Protein AF-A0A352PSU3-F1 (afdb_monomer)

Radius of gyration: 13.79 Å; Cα contacts (8 Å, |Δi|>4): 95; chains: 1; bounding box: 36×22×27 Å

Structure (mmCIF, N/CA/C/O backbone):
data_AF-A0A352PSU3-F1
#
_entry.id   AF-A0A352PSU3-F1
#
loop_
_atom_site.group_PDB
_atom_site.id
_atom_site.type_symbol
_atom_site.label_atom_id
_atom_site.label_alt_id
_atom_site.label_comp_id
_atom_site.label_asym_id
_atom_site.label_entity_id
_atom_site.label_seq_id
_atom_site.pdbx_PDB_ins_code
_atom_site.Cartn_x
_atom_site.Cartn_y
_atom_site.Cartn_z
_atom_site.occupancy
_atom_site.B_iso_or_equiv
_atom_site.auth_seq_id
_atom_site.auth_comp_id
_atom_site.auth_asym_id
_atom_site.auth_atom_id
_atom_site.pdbx_PDB_model_num
ATOM 1 N N . LEU A 1 1 ? -11.158 -7.256 5.885 1.00 84.62 1 LEU A N 1
ATOM 2 C CA . LEU A 1 1 ? -9.770 -7.050 6.364 1.00 84.62 1 LEU A CA 1
ATOM 3 C C . LEU A 1 1 ? -9.786 -7.007 7.885 1.00 84.62 1 LEU A C 1
ATOM 5 O O . LEU A 1 1 ? -10.821 -6.638 8.432 1.00 84.62 1 LEU A O 1
ATOM 9 N N . PRO A 1 2 ? -8.715 -7.435 8.570 1.00 93.38 2 PRO A N 1
ATOM 10 C CA . PRO A 1 2 ? -8.642 -7.335 10.026 1.00 93.38 2 PRO A CA 1
ATOM 11 C C . PRO A 1 2 ? -8.650 -5.863 10.471 1.00 93.38 2 PRO A C 1
ATOM 13 O O . PRO A 1 2 ? -8.165 -5.001 9.740 1.00 93.38 2 PRO A O 1
ATOM 16 N N . SER A 1 3 ? -9.173 -5.571 11.666 1.00 92.56 3 SER A N 1
ATOM 17 C CA . SER A 1 3 ? -9.341 -4.192 12.163 1.00 92.56 3 SER A CA 1
ATOM 18 C C . SER A 1 3 ? -8.030 -3.401 12.210 1.00 92.56 3 SER A C 1
ATOM 20 O O . SER A 1 3 ? -7.990 -2.228 11.841 1.00 92.56 3 SER A O 1
ATOM 22 N N . TRP A 1 4 ? -6.922 -4.072 12.546 1.00 95.38 4 TRP A N 1
ATOM 23 C CA . TRP A 1 4 ? -5.599 -3.451 12.589 1.00 95.38 4 TRP A CA 1
ATOM 24 C C . TRP A 1 4 ? -5.177 -2.831 11.253 1.00 95.38 4 TRP A C 1
ATOM 26 O O . TRP A 1 4 ? -4.366 -1.912 11.256 1.00 95.38 4 TRP A O 1
ATOM 36 N N . PHE A 1 5 ? -5.716 -3.297 10.125 1.00 95.38 5 PHE A N 1
ATOM 37 C CA . PHE A 1 5 ? -5.325 -2.821 8.801 1.00 95.38 5 PHE A CA 1
ATOM 38 C C . PHE A 1 5 ? -5.687 -1.345 8.572 1.00 95.38 5 PHE A C 1
ATOM 40 O O . PHE A 1 5 ? -4.912 -0.602 7.974 1.00 95.38 5 PHE A O 1
ATOM 47 N N . ALA A 1 6 ? -6.837 -0.911 9.091 1.00 94.69 6 ALA A N 1
ATOM 48 C CA . ALA A 1 6 ? -7.266 0.485 9.030 1.00 94.69 6 ALA A CA 1
ATOM 49 C C . ALA A 1 6 ? -6.787 1.295 10.250 1.00 94.69 6 ALA A C 1
ATOM 51 O O . ALA A 1 6 ? -6.527 2.490 10.146 1.00 94.69 6 ALA A O 1
ATOM 52 N N . GLU A 1 7 ? -6.653 0.656 11.417 1.00 95.38 7 GLU A N 1
ATOM 53 C CA . GLU A 1 7 ? -6.336 1.344 12.676 1.00 95.38 7 GLU A CA 1
ATOM 54 C C . GLU A 1 7 ? -4.836 1.575 12.898 1.00 95.38 7 GLU A C 1
ATOM 56 O O . GLU A 1 7 ? -4.439 2.541 13.555 1.00 95.38 7 GLU A O 1
ATOM 61 N N . LYS A 1 8 ? -3.979 0.672 12.411 1.00 97.56 8 LYS A N 1
ATOM 62 C CA . LYS A 1 8 ? -2.534 0.721 12.661 1.00 97.56 8 LYS A CA 1
ATOM 63 C C . LYS A 1 8 ? -1.805 1.360 11.496 1.00 97.56 8 LYS A C 1
ATOM 65 O O . LYS A 1 8 ? -2.157 1.176 10.341 1.00 97.56 8 LYS A O 1
ATOM 70 N N . ARG A 1 9 ? -0.737 2.079 11.828 1.00 97.62 9 ARG A N 1
ATOM 71 C CA . ARG A 1 9 ? 0.174 2.670 10.850 1.00 97.62 9 ARG A CA 1
ATOM 72 C C . ARG A 1 9 ? 0.929 1.557 10.132 1.00 97.62 9 ARG A C 1
ATOM 74 O O . ARG A 1 9 ? 1.610 0.764 10.780 1.00 97.62 9 ARG A O 1
ATOM 81 N N . ILE A 1 10 ? 0.820 1.520 8.811 1.00 97.69 10 ILE A N 1
ATOM 82 C CA . ILE A 1 10 ? 1.488 0.543 7.954 1.00 97.69 10 ILE A CA 1
ATOM 83 C C . ILE A 1 10 ? 2.708 1.209 7.317 1.00 97.69 10 ILE A C 1
ATOM 85 O O . ILE A 1 10 ? 2.586 2.250 6.670 1.00 97.69 10 ILE A O 1
ATOM 89 N N . GLY A 1 11 ? 3.875 0.595 7.492 1.00 96.62 11 GLY A N 1
ATOM 90 C CA . GLY A 1 11 ? 5.065 0.867 6.692 1.00 96.62 11 GLY A CA 1
ATOM 91 C C . GLY A 1 11 ? 5.269 -0.263 5.689 1.00 96.62 11 GLY A C 1
ATOM 92 O O . GLY A 1 11 ? 5.225 -1.431 6.077 1.00 96.62 11 GLY A O 1
ATOM 93 N N . LEU A 1 12 ?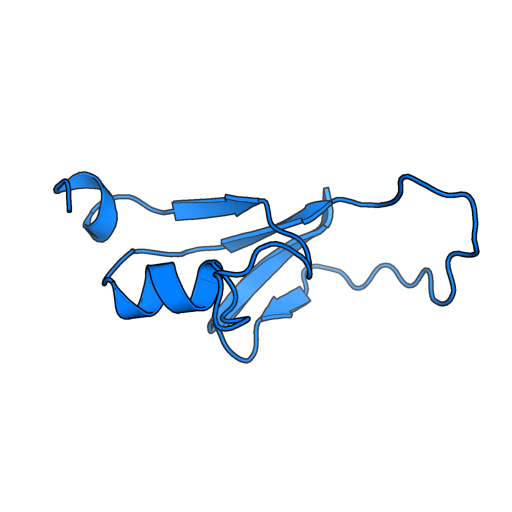 5.454 0.068 4.413 1.00 96.06 12 LEU A N 1
ATOM 94 C CA . LEU A 1 12 ? 5.584 -0.924 3.346 1.00 96.06 12 LEU A CA 1
ATOM 95 C C . LEU A 1 12 ? 7.021 -0.976 2.830 1.00 96.06 12 LEU A C 1
ATOM 97 O O . LEU A 1 12 ? 7.470 -0.037 2.182 1.00 96.06 12 LEU A O 1
ATOM 101 N N . LEU A 1 13 ? 7.711 -2.093 3.054 1.00 94.62 13 LEU A N 1
ATOM 102 C CA . LEU A 1 13 ? 8.944 -2.416 2.339 1.00 94.62 13 LEU A CA 1
ATOM 103 C C . LEU A 1 13 ? 8.589 -2.963 0.956 1.00 94.62 13 LEU A C 1
ATOM 105 O O . LEU A 1 13 ? 7.994 -4.035 0.853 1.00 94.62 13 LEU A O 1
ATOM 109 N N . ALA A 1 14 ? 8.922 -2.214 -0.090 1.00 91.88 14 ALA A N 1
ATOM 110 C CA . ALA A 1 14 ? 8.570 -2.554 -1.461 1.00 91.88 14 ALA A CA 1
ATOM 111 C C . ALA A 1 14 ? 9.602 -2.022 -2.459 1.00 91.88 14 ALA A C 1
ATOM 113 O O . ALA A 1 14 ? 10.338 -1.071 -2.203 1.00 91.88 14 ALA A O 1
ATOM 114 N N . ASN A 1 15 ? 9.629 -2.646 -3.629 1.00 88.81 15 ASN A N 1
ATOM 115 C CA . ASN A 1 15 ? 10.362 -2.180 -4.800 1.00 88.81 15 ASN A CA 1
ATOM 116 C C . ASN A 1 15 ? 9.415 -2.120 -6.010 1.00 88.81 15 ASN A C 1
ATOM 118 O O . ASN A 1 15 ? 8.246 -2.487 -5.917 1.00 88.81 15 ASN A O 1
ATOM 122 N N . GLN A 1 16 ? 9.932 -1.721 -7.171 1.00 87.44 16 GLN A N 1
ATOM 123 C CA . GLN A 1 16 ? 9.154 -1.636 -8.415 1.00 87.44 16 GLN A CA 1
ATOM 124 C C . GLN A 1 16 ? 8.443 -2.940 -8.829 1.00 87.44 16 GLN A C 1
ATOM 126 O O . GLN A 1 16 ? 7.440 -2.887 -9.530 1.00 87.44 16 GLN A O 1
ATOM 131 N N . ALA A 1 17 ? 8.936 -4.106 -8.397 1.00 90.44 17 ALA A N 1
ATOM 132 C CA . ALA A 1 17 ? 8.341 -5.405 -8.711 1.00 90.44 17 ALA A CA 1
ATOM 133 C C . ALA A 1 17 ? 7.239 -5.819 -7.717 1.00 90.44 17 ALA A C 1
ATOM 135 O O . ALA A 1 17 ? 6.622 -6.869 -7.880 1.00 90.44 17 ALA A O 1
ATOM 136 N N . SER A 1 18 ? 6.985 -5.016 -6.682 1.00 94.12 18 SER A N 1
ATOM 137 C CA . SER A 1 18 ? 5.927 -5.250 -5.697 1.00 94.12 18 SER A CA 1
ATOM 138 C C . SER A 1 18 ? 4.571 -4.834 -6.275 1.00 94.12 18 SER A C 1
ATOM 140 O O . SER A 1 18 ? 4.029 -3.780 -5.936 1.00 94.12 18 SER A O 1
ATOM 142 N N . VAL A 1 19 ? 4.055 -5.650 -7.191 1.00 96.38 19 VAL A N 1
ATOM 143 C CA . VAL A 1 19 ? 2.810 -5.426 -7.935 1.00 96.38 19 VAL A CA 1
ATOM 144 C C . VAL A 1 19 ? 1.923 -6.674 -7.919 1.00 96.38 19 VAL A C 1
ATOM 146 O O . VAL A 1 19 ? 2.410 -7.782 -7.687 1.00 96.38 19 VAL A O 1
ATOM 149 N N . ASP A 1 20 ? 0.625 -6.509 -8.172 1.00 96.94 20 ASP A N 1
ATOM 150 C CA . ASP A 1 20 ? -0.284 -7.631 -8.439 1.00 96.94 20 ASP A CA 1
ATOM 151 C C . ASP A 1 20 ? -0.211 -8.119 -9.903 1.00 96.94 20 ASP A C 1
ATOM 153 O O . ASP A 1 20 ? 0.584 -7.639 -10.714 1.00 96.94 20 ASP A O 1
ATOM 157 N N . SER A 1 21 ? -1.068 -9.077 -10.270 1.00 97.38 21 SER A N 1
ATOM 158 C CA . SER A 1 21 ? -1.165 -9.610 -11.639 1.00 97.38 21 SER A CA 1
ATOM 159 C C . SER A 1 21 ? -1.601 -8.582 -12.687 1.00 97.38 21 SER A C 1
ATOM 161 O O . SER A 1 21 ? -1.462 -8.831 -13.883 1.00 97.38 21 SER A O 1
ATOM 163 N N . SER A 1 22 ? -2.156 -7.453 -12.253 1.00 97.06 22 SER A N 1
ATOM 164 C CA . SER A 1 22 ? -2.561 -6.330 -13.096 1.00 97.06 22 SER A CA 1
ATOM 165 C C . SER A 1 22 ? -1.503 -5.223 -13.118 1.00 97.06 22 SER A C 1
ATOM 167 O O . SER A 1 22 ? -1.773 -4.138 -13.630 1.00 97.06 22 SER A O 1
ATOM 169 N N . PHE A 1 23 ? -0.305 -5.492 -12.588 1.00 94.81 23 PHE A N 1
ATOM 170 C CA . PHE A 1 23 ? 0.799 -4.542 -12.462 1.00 94.81 23 PHE A CA 1
ATOM 171 C C . PHE A 1 23 ? 0.459 -3.307 -11.609 1.00 94.81 23 PHE A C 1
ATOM 173 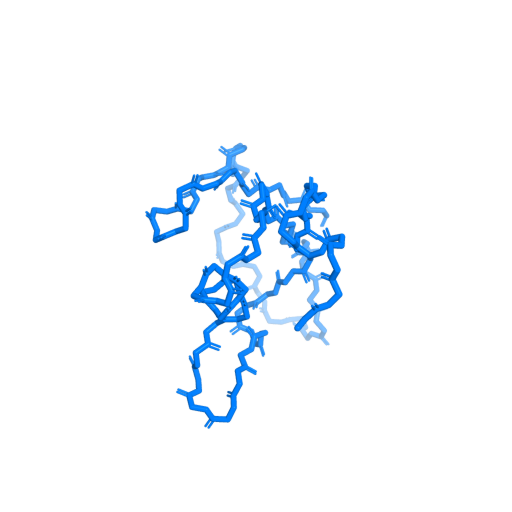O O . PHE A 1 23 ? 1.100 -2.262 -11.730 1.00 94.81 23 PHE A O 1
ATOM 180 N N . CYS A 1 24 ? -0.523 -3.417 -10.709 1.00 95.50 24 CYS A N 1
ATOM 181 C CA . CYS A 1 24 ? -0.829 -2.375 -9.738 1.00 95.50 24 CYS A CA 1
ATOM 182 C C . CYS A 1 24 ? 0.107 -2.497 -8.535 1.00 95.50 24 CYS A C 1
ATOM 184 O O . CYS A 1 24 ? 0.181 -3.545 -7.894 1.00 95.50 24 CYS A O 1
ATOM 186 N N . HIS A 1 25 ? 0.813 -1.414 -8.207 1.00 94.81 25 HIS A N 1
ATOM 187 C CA . HIS A 1 25 ? 1.742 -1.395 -7.080 1.00 94.81 25 HIS A CA 1
ATOM 188 C C . HIS A 1 25 ? 1.031 -1.670 -5.749 1.00 94.81 25 HIS A C 1
ATOM 190 O O . HIS A 1 25 ? -0.017 -1.088 -5.449 1.00 94.81 25 HIS A O 1
ATOM 196 N N . THR A 1 26 ? 1.643 -2.507 -4.909 1.00 96.25 26 THR A N 1
ATOM 197 C CA . THR A 1 26 ? 1.091 -2.944 -3.619 1.00 96.25 26 THR A CA 1
ATOM 198 C C . THR A 1 26 ? 0.697 -1.774 -2.715 1.00 96.25 26 THR A C 1
ATOM 200 O O . THR A 1 26 ? -0.329 -1.837 -2.040 1.00 96.25 26 THR A O 1
ATOM 203 N N . GLY A 1 27 ? 1.451 -0.670 -2.727 1.00 96.06 27 GLY A N 1
ATOM 204 C CA . GLY A 1 27 ? 1.103 0.527 -1.950 1.00 96.06 27 GLY A CA 1
ATOM 205 C C . GLY A 1 27 ? -0.248 1.138 -2.350 1.00 96.06 27 GLY A C 1
ATOM 206 O O . GLY A 1 27 ? -1.036 1.518 -1.482 1.00 96.06 27 GLY A O 1
ATOM 207 N N . SER A 1 28 ? -0.556 1.156 -3.649 1.00 95.75 28 SER A N 1
ATOM 208 C CA . SER A 1 28 ? -1.833 1.653 -4.174 1.00 95.75 28 SER A CA 1
ATOM 209 C C . SER A 1 28 ? -2.984 0.727 -3.796 1.00 95.75 28 SER A C 1
ATOM 211 O O . SER A 1 28 ? -4.047 1.200 -3.395 1.00 95.75 28 SER A O 1
ATOM 213 N N . LEU A 1 29 ? -2.752 -0.587 -3.834 1.00 96.88 29 LEU A N 1
ATOM 214 C CA . LEU A 1 29 ? -3.733 -1.589 -3.411 1.00 96.88 29 LEU A CA 1
ATOM 215 C C . LEU A 1 29 ? -4.054 -1.473 -1.916 1.00 96.88 29 LEU A C 1
ATOM 217 O O . LEU A 1 29 ? -5.225 -1.489 -1.539 1.00 96.88 29 LEU A O 1
ATOM 221 N N . ILE A 1 30 ? -3.041 -1.282 -1.062 1.00 96.62 30 ILE A N 1
ATOM 222 C CA . ILE A 1 30 ? -3.236 -1.071 0.383 1.00 96.62 30 ILE A CA 1
ATOM 223 C C . ILE A 1 30 ? -4.083 0.179 0.634 1.00 96.62 30 ILE A C 1
ATOM 225 O O . ILE A 1 30 ? -5.025 0.129 1.427 1.00 96.62 30 ILE A O 1
ATOM 229 N N . ARG A 1 31 ? -3.782 1.287 -0.054 1.00 94.75 31 ARG A N 1
ATOM 230 C CA . ARG A 1 31 ? -4.547 2.536 0.066 1.00 94.75 31 ARG A CA 1
ATOM 231 C C . ARG A 1 31 ? -5.996 2.356 -0.388 1.00 94.75 31 ARG A C 1
ATOM 233 O O . ARG A 1 31 ? -6.904 2.747 0.340 1.00 94.75 31 ARG A O 1
ATOM 240 N N . ALA A 1 32 ? -6.213 1.742 -1.551 1.00 95.44 32 ALA A N 1
ATOM 241 C CA . ALA A 1 32 ? -7.548 1.477 -2.091 1.00 95.44 32 ALA A CA 1
ATOM 242 C C . ALA A 1 32 ? -8.376 0.557 -1.177 1.00 95.44 32 ALA A C 1
ATOM 244 O O . ALA A 1 32 ? -9.589 0.712 -1.068 1.00 95.44 32 ALA A O 1
ATOM 245 N N . ALA A 1 33 ? -7.712 -0.357 -0.467 1.00 95.94 33 ALA A N 1
ATOM 246 C CA . ALA A 1 33 ? -8.325 -1.251 0.507 1.00 95.94 33 ALA A CA 1
ATOM 247 C C . ALA A 1 33 ? -8.590 -0.603 1.887 1.00 95.94 33 ALA A C 1
ATOM 249 O O . ALA A 1 33 ? -9.037 -1.293 2.805 1.00 95.94 33 ALA A O 1
ATOM 250 N N . GLY A 1 34 ? -8.312 0.697 2.058 1.00 95.69 34 GLY A N 1
ATOM 251 C CA . GLY A 1 34 ? -8.532 1.433 3.309 1.00 95.69 34 GLY A CA 1
ATOM 252 C C . GLY A 1 34 ? -7.426 1.261 4.354 1.00 95.69 34 GLY A C 1
ATOM 253 O O . GLY A 1 34 ? -7.644 1.541 5.532 1.00 95.69 34 GLY A O 1
ATOM 254 N N . GLY A 1 35 ? -6.249 0.782 3.948 1.00 97.19 35 GLY A N 1
ATOM 255 C CA . GLY A 1 35 ? -5.102 0.626 4.834 1.00 97.19 35 GLY A CA 1
ATOM 256 C C . GLY A 1 35 ? -4.460 1.966 5.188 1.00 97.19 35 GLY A C 1
ATOM 257 O O . GLY A 1 35 ? -4.258 2.821 4.319 1.00 97.19 35 GLY A O 1
ATOM 258 N N . ASN A 1 36 ? -4.076 2.135 6.454 1.00 95.88 36 ASN A N 1
ATOM 259 C CA . ASN A 1 36 ? -3.399 3.340 6.942 1.00 95.88 36 ASN A CA 1
ATOM 260 C C . ASN A 1 36 ? -1.893 3.321 6.597 1.00 95.88 36 ASN A C 1
ATOM 262 O O . ASN A 1 36 ? -1.018 3.222 7.463 1.00 95.88 36 ASN A O 1
ATOM 266 N N . LEU A 1 37 ? -1.593 3.372 5.294 1.00 96.81 37 LEU A N 1
ATOM 267 C CA . LEU A 1 37 ? -0.235 3.420 4.752 1.00 96.81 37 LEU A CA 1
ATOM 268 C C . LEU A 1 37 ? 0.419 4.770 5.065 1.00 96.81 37 LEU A C 1
ATOM 270 O O . LEU A 1 37 ? -0.034 5.800 4.567 1.00 96.81 37 LEU A O 1
ATOM 274 N N . CYS A 1 38 ? 1.488 4.734 5.861 1.00 96.81 38 CYS A N 1
ATOM 275 C CA . CYS A 1 38 ? 2.165 5.907 6.414 1.00 96.81 38 CYS A CA 1
ATOM 276 C C . CYS A 1 38 ? 3.563 6.155 5.839 1.00 96.81 38 CYS A C 1
ATOM 278 O O . CYS A 1 38 ? 4.048 7.276 5.938 1.00 96.81 38 CYS A O 1
ATOM 280 N N . CYS A 1 39 ? 4.236 5.132 5.311 1.00 95.31 39 CYS A N 1
ATOM 281 C CA . CYS A 1 39 ? 5.554 5.269 4.694 1.00 95.31 39 CYS A CA 1
ATOM 282 C C . CYS A 1 39 ? 5.877 4.089 3.777 1.00 95.31 39 CYS A C 1
ATOM 284 O O . CYS A 1 39 ? 5.306 2.999 3.909 1.00 95.31 39 CYS A O 1
ATOM 286 N N . LEU A 1 40 ? 6.823 4.318 2.872 1.00 94.00 40 LEU A N 1
ATOM 287 C CA . LEU A 1 40 ? 7.462 3.296 2.059 1.00 94.00 40 LEU A CA 1
ATOM 288 C C . LEU A 1 40 ? 8.916 3.136 2.493 1.00 94.00 40 LEU A C 1
ATOM 290 O O . LEU A 1 40 ? 9.570 4.106 2.867 1.00 94.00 40 LEU A O 1
ATOM 294 N N . PHE A 1 41 ? 9.418 1.916 2.398 1.00 92.44 41 PHE A N 1
ATOM 29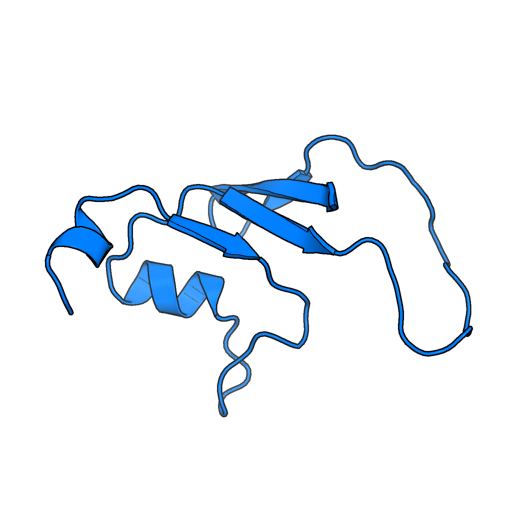5 C CA . PHE A 1 41 ? 10.829 1.601 2.506 1.00 92.44 41 PHE A CA 1
ATOM 296 C C . PHE A 1 41 ? 11.283 1.016 1.173 1.00 92.44 41 PHE A C 1
ATOM 298 O O . PHE A 1 41 ? 10.688 0.042 0.705 1.00 92.44 41 PHE A O 1
ATOM 305 N N . SER A 1 42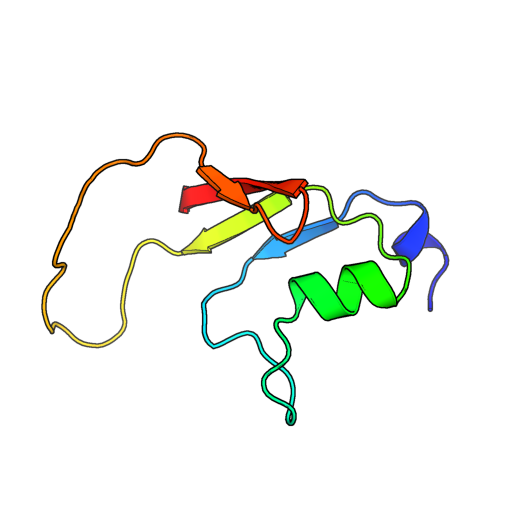 ? 12.306 1.604 0.558 1.00 83.44 42 SER A N 1
ATOM 306 C CA . SER A 1 42 ? 12.904 1.096 -0.676 1.00 83.44 42 SER A CA 1
ATOM 307 C C . SER A 1 42 ? 14.269 0.471 -0.379 1.00 83.44 42 SER A C 1
ATOM 309 O O . SER A 1 42 ? 15.122 1.160 0.180 1.00 83.44 42 SER A O 1
ATOM 311 N N . PRO A 1 43 ? 14.515 -0.793 -0.755 1.00 77.75 43 PRO A N 1
ATOM 312 C CA . PRO A 1 43 ? 15.820 -1.421 -0.557 1.00 77.75 43 PRO A CA 1
ATOM 313 C C . PRO A 1 43 ? 16.911 -0.774 -1.434 1.00 77.75 43 PRO A C 1
ATOM 315 O O . PRO A 1 43 ? 16.701 -0.566 -2.634 1.00 77.75 43 PRO A O 1
ATOM 318 N N . GLN A 1 44 ? 18.087 -0.505 -0.865 1.00 66.94 44 GLN A N 1
ATOM 319 C CA . GLN A 1 44 ? 19.293 -0.034 -1.552 1.00 66.94 44 GLN A CA 1
ATOM 320 C C . GLN A 1 44 ? 20.032 -1.212 -2.229 1.00 66.94 44 GLN A C 1
ATOM 322 O O . GLN A 1 44 ? 20.946 -1.784 -1.651 1.00 66.94 44 GLN A O 1
ATOM 327 N N . HIS A 1 45 ? 19.665 -1.529 -3.489 1.00 58.72 45 HIS A N 1
ATOM 328 C CA . HIS A 1 45 ? 20.328 -2.479 -4.433 1.00 58.72 45 HIS A CA 1
ATOM 329 C C . HIS A 1 45 ? 20.484 -3.958 -3.962 1.00 58.72 45 HIS A C 1
ATOM 331 O O . HIS A 1 45 ? 20.519 -4.250 -2.781 1.00 58.72 45 HIS A O 1
ATOM 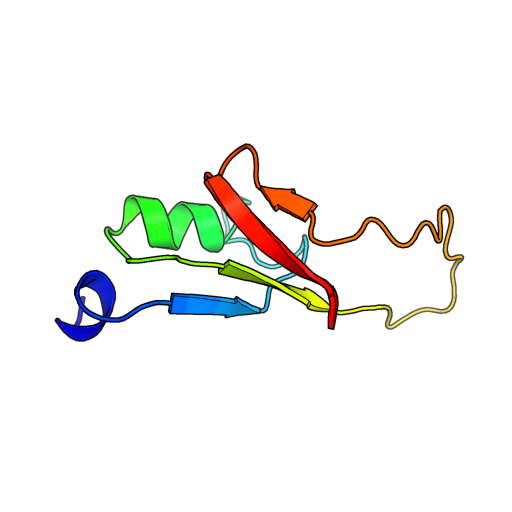337 N N . GLY A 1 46 ? 20.606 -5.025 -4.771 1.00 46.16 46 GLY A N 1
ATOM 338 C CA . GLY A 1 46 ? 20.569 -5.321 -6.213 1.00 46.16 46 GLY A CA 1
ATOM 339 C C . GLY A 1 46 ? 21.067 -6.779 -6.415 1.00 46.16 46 GLY A C 1
ATOM 340 O O . GLY A 1 46 ? 22.057 -7.151 -5.797 1.00 46.16 46 GLY A O 1
ATOM 341 N N . PHE A 1 47 ? 20.415 -7.628 -7.231 1.00 37.81 47 PHE A N 1
ATOM 342 C CA . PHE A 1 47 ? 20.812 -9.055 -7.389 1.00 37.81 47 PHE A CA 1
ATOM 343 C C . PHE A 1 47 ? 21.696 -9.355 -8.621 1.00 37.81 47 PHE A C 1
ATOM 345 O O . PHE A 1 47 ? 22.119 -10.490 -8.815 1.00 37.81 47 PHE A O 1
ATOM 352 N N . GLY A 1 48 ? 22.008 -8.355 -9.450 1.00 45.00 48 GLY A N 1
ATOM 353 C CA . GLY A 1 48 ? 22.865 -8.506 -10.629 1.00 45.00 48 GLY A CA 1
ATOM 354 C C . GLY A 1 48 ? 23.670 -7.235 -10.862 1.00 45.00 48 GLY A C 1
ATOM 355 O O . GLY A 1 48 ? 23.100 -6.151 -10.908 1.00 45.00 48 GLY A O 1
ATOM 356 N N . ALA A 1 49 ? 24.991 -7.365 -10.958 1.00 42.66 49 ALA A N 1
ATOM 357 C CA . ALA A 1 49 ? 25.976 -6.286 -11.034 1.00 42.66 49 ALA A CA 1
ATOM 358 C C . ALA A 1 49 ? 25.943 -5.464 -12.346 1.00 42.66 49 ALA A C 1
ATOM 360 O O . ALA A 1 49 ? 26.989 -5.160 -12.916 1.00 42.66 49 ALA A O 1
ATOM 361 N N . GLU A 1 50 ? 24.768 -5.062 -12.830 1.00 41.88 50 GLU A N 1
ATOM 362 C CA . GLU A 1 50 ? 24.640 -4.075 -13.901 1.00 41.88 50 GLU A CA 1
ATOM 363 C C . GLU A 1 50 ? 24.258 -2.720 -13.312 1.00 41.88 50 GLU A C 1
ATOM 365 O O 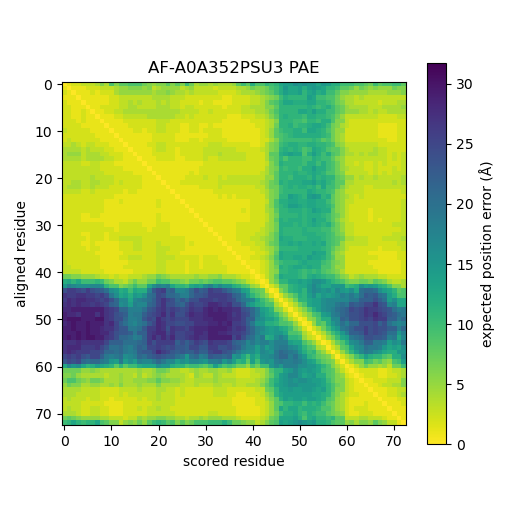. GLU A 1 50 ? 23.098 -2.410 -13.072 1.00 41.88 50 GLU A O 1
ATOM 370 N N . LYS A 1 51 ? 25.307 -1.934 -13.060 1.00 43.88 51 LYS A N 1
ATOM 371 C CA . LYS A 1 51 ? 25.322 -0.469 -13.000 1.00 43.88 51 LYS A CA 1
ATOM 372 C C . LYS A 1 51 ? 24.182 0.198 -12.226 1.00 43.88 51 LYS A C 1
ATOM 374 O O . LYS A 1 51 ? 23.110 0.495 -12.744 1.00 43.88 51 LYS A O 1
ATOM 379 N N . GLN A 1 52 ? 24.552 0.658 -11.034 1.00 54.88 52 GLN A N 1
ATOM 380 C CA . GLN A 1 52 ? 24.042 1.925 -10.530 1.00 54.88 52 GLN A CA 1
ATOM 381 C C . GLN A 1 52 ? 24.285 3.014 -11.587 1.00 54.88 52 GLN A C 1
ATOM 383 O O . GLN A 1 52 ? 25.427 3.385 -11.860 1.00 54.88 52 GLN A O 1
ATOM 388 N N . ALA A 1 53 ? 23.218 3.515 -12.194 1.00 46.62 53 ALA A N 1
ATOM 389 C CA . ALA A 1 53 ? 23.225 4.801 -12.869 1.00 46.62 53 ALA A CA 1
ATOM 390 C C . ALA A 1 53 ? 22.318 5.716 -12.043 1.00 46.62 53 ALA A C 1
ATOM 392 O O . ALA A 1 53 ? 21.123 5.467 -11.939 1.00 46.62 53 ALA A O 1
ATOM 393 N N . ASN A 1 54 ? 22.924 6.743 -11.447 1.00 47.31 54 ASN A N 1
ATOM 394 C CA . ASN A 1 54 ? 22.337 7.744 -10.547 1.00 47.31 54 ASN A CA 1
ATOM 395 C C . ASN A 1 54 ? 22.214 7.326 -9.078 1.00 47.31 54 ASN A C 1
ATOM 397 O O . ASN A 1 54 ? 21.157 7.385 -8.460 1.00 47.31 54 ASN A O 1
ATOM 401 N N . MET A 1 55 ? 23.377 7.027 -8.498 1.00 52.25 55 MET A N 1
ATOM 402 C CA . MET A 1 55 ? 23.657 7.348 -7.101 1.00 52.25 55 MET A CA 1
ATOM 403 C C . MET A 1 55 ? 23.525 8.869 -6.907 1.00 52.25 55 MET A C 1
ATOM 405 O O . MET A 1 55 ? 24.463 9.632 -7.128 1.00 52.25 55 MET A O 1
ATOM 409 N N . HIS A 1 56 ? 22.328 9.307 -6.543 1.00 40.09 56 HIS A N 1
ATOM 410 C CA . HIS A 1 56 ? 22.114 10.533 -5.790 1.00 40.09 56 HIS A CA 1
ATOM 411 C C . HIS A 1 56 ? 21.391 10.091 -4.526 1.00 40.09 56 HIS A C 1
ATOM 413 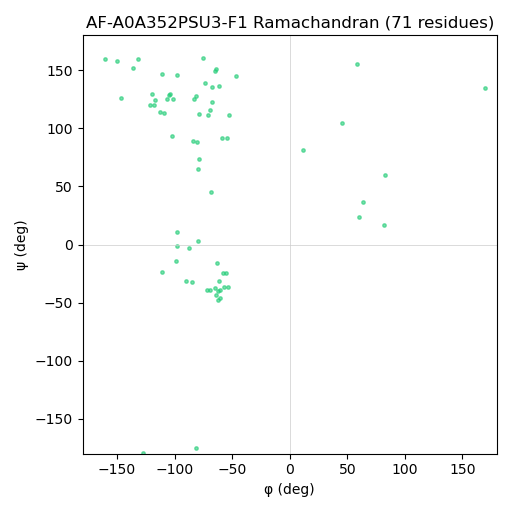O O . HIS A 1 56 ? 20.310 9.507 -4.628 1.00 40.09 56 HIS A O 1
ATOM 419 N N . GLU A 1 57 ? 21.982 10.340 -3.355 1.00 43.75 57 GLU A N 1
ATOM 420 C CA . GLU A 1 57 ? 21.237 10.366 -2.097 1.00 43.75 57 GLU A CA 1
ATOM 421 C C . GLU A 1 57 ? 20.094 11.365 -2.276 1.00 43.75 57 GLU A C 1
ATOM 423 O O . GLU A 1 57 ? 20.243 12.573 -2.104 1.00 43.75 57 GLU A O 1
ATOM 428 N N . SER A 1 58 ? 18.946 10.870 -2.715 1.00 43.94 58 SER A N 1
ATOM 429 C CA . SER A 1 58 ? 17.724 11.647 -2.709 1.00 43.94 58 SER A CA 1
ATOM 430 C C . SER A 1 58 ? 17.193 11.469 -1.299 1.00 43.94 58 SER A C 1
ATOM 432 O O . SER A 1 58 ? 16.525 10.475 -1.018 1.00 43.94 58 SER A O 1
ATOM 434 N N . GLY A 1 59 ? 17.628 12.354 -0.394 1.00 51.03 59 GLY A N 1
ATOM 435 C CA . GLY A 1 59 ? 17.156 12.388 0.989 1.00 51.03 59 GLY A CA 1
ATOM 436 C C . GLY 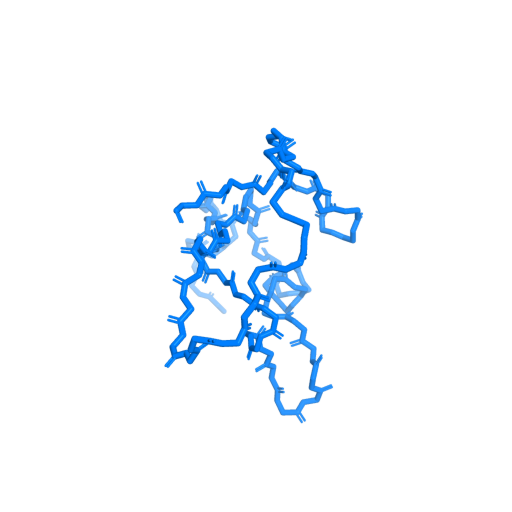A 1 59 ? 15.635 12.291 1.036 1.00 51.03 59 GLY A C 1
ATOM 437 O O . GLY A 1 59 ? 14.990 12.770 0.108 1.00 51.03 59 GLY A O 1
ATOM 438 N N . ASP A 1 60 ? 15.109 11.618 2.063 1.00 57.34 60 ASP A N 1
ATOM 439 C CA . ASP A 1 60 ? 13.683 11.414 2.359 1.00 57.34 60 ASP A CA 1
ATOM 440 C C . ASP A 1 60 ? 12.745 11.813 1.206 1.00 57.34 60 ASP A C 1
ATOM 442 O O . ASP A 1 60 ? 12.212 12.923 1.146 1.00 57.34 60 ASP A O 1
ATOM 446 N N . SER A 1 61 ? 12.603 10.914 0.229 1.00 71.00 61 SER A N 1
ATOM 447 C CA . SER A 1 61 ? 11.779 11.171 -0.951 1.00 71.00 61 SER A CA 1
ATOM 448 C C . SER A 1 61 ? 10.295 11.053 -0.591 1.00 71.00 61 SER A C 1
ATOM 450 O O . SER A 1 61 ? 9.928 10.446 0.412 1.00 71.00 61 SER A O 1
ATOM 452 N N . TRP A 1 62 ? 9.406 11.629 -1.395 1.00 83.31 62 TRP A N 1
ATOM 453 C CA . TRP A 1 62 ? 7.963 11.570 -1.163 1.00 83.31 62 TRP A CA 1
ATOM 454 C C . TRP A 1 62 ? 7.281 10.888 -2.341 1.00 83.31 62 TRP A C 1
ATOM 456 O O . TRP A 1 62 ? 7.487 11.267 -3.494 1.00 83.31 62 TRP A O 1
ATOM 466 N N . SER A 1 63 ? 6.438 9.893 -2.069 1.00 84.88 63 SER A N 1
ATOM 467 C CA . SER A 1 63 ? 5.608 9.297 -3.114 1.00 84.88 63 SER A CA 1
ATOM 468 C C . SER A 1 63 ? 4.533 10.305 -3.509 1.00 84.88 63 SER A C 1
ATOM 470 O O . SER A 1 63 ? 3.647 10.591 -2.708 1.00 84.88 63 SER A O 1
ATOM 472 N N . ALA A 1 64 ? 4.595 10.848 -4.727 1.00 83.38 64 ALA A N 1
ATOM 473 C CA . ALA A 1 64 ? 3.563 11.755 -5.233 1.00 83.38 64 ALA A CA 1
ATOM 474 C C . ALA A 1 64 ? 2.193 11.058 -5.322 1.00 83.38 64 ALA A C 1
ATOM 476 O O . ALA A 1 64 ? 1.184 11.633 -4.922 1.00 83.38 64 ALA A O 1
ATOM 477 N N . ASP A 1 65 ? 2.180 9.795 -5.758 1.00 84.00 65 ASP A N 1
ATOM 478 C CA . ASP A 1 65 ? 0.952 9.014 -5.937 1.00 84.00 65 ASP A CA 1
ATOM 479 C C . ASP A 1 65 ? 0.313 8.609 -4.604 1.00 84.00 65 ASP A C 1
ATOM 481 O O . ASP A 1 65 ? -0.909 8.612 -4.455 1.00 84.00 65 ASP A O 1
ATOM 485 N N . LEU A 1 66 ? 1.136 8.248 -3.614 1.00 88.62 66 LEU A N 1
ATOM 486 C CA . LEU A 1 66 ? 0.651 7.756 -2.325 1.00 88.62 66 LEU A CA 1
ATOM 487 C C . LEU A 1 66 ? 0.649 8.838 -1.245 1.00 88.62 66 LEU A C 1
ATOM 489 O O . LEU A 1 66 ? -0.001 8.661 -0.219 1.00 88.62 66 LEU A O 1
ATOM 493 N N . GLY A 1 67 ? 1.309 9.971 -1.445 1.00 91.12 67 GLY A N 1
ATOM 494 C CA . GLY A 1 67 ? 1.347 11.055 -0.471 1.00 91.12 67 GLY A CA 1
ATOM 495 C C . GLY A 1 67 ? 2.023 10.659 0.847 1.00 91.12 67 GLY A C 1
ATOM 496 O O . GLY A 1 67 ? 1.536 11.042 1.907 1.00 91.12 67 GLY A O 1
ATOM 497 N N . VAL A 1 68 ? 3.075 9.835 0.800 1.00 93.69 68 VAL A N 1
ATOM 498 C CA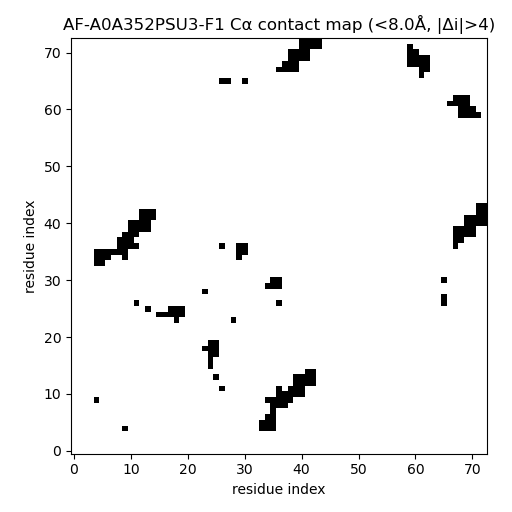 . VAL A 1 68 ? 3.788 9.325 1.987 1.00 93.69 68 VAL A CA 1
ATOM 499 C C . VAL A 1 68 ? 5.305 9.394 1.799 1.00 93.69 68 VAL A C 1
ATOM 501 O O . VAL A 1 68 ? 5.770 9.286 0.660 1.00 93.69 68 VAL A O 1
ATOM 504 N N . PRO A 1 69 ? 6.086 9.522 2.888 1.00 94.06 69 PRO A N 1
ATOM 505 C CA . PRO A 1 69 ? 7.541 9.492 2.818 1.00 94.06 69 PRO A CA 1
ATOM 506 C C . PRO A 1 69 ? 8.065 8.124 2.367 1.00 94.06 69 PRO A C 1
ATOM 508 O O . PRO A 1 69 ? 7.472 7.080 2.660 1.00 94.06 69 PRO A O 1
ATOM 511 N N . ILE A 1 70 ? 9.202 8.155 1.682 1.00 89.75 70 ILE A N 1
ATOM 512 C CA . ILE A 1 70 ? 9.976 7.016 1.202 1.00 89.75 70 ILE A CA 1
ATOM 513 C C . ILE A 1 70 ? 11.338 7.065 1.887 1.00 89.75 70 ILE A C 1
ATOM 515 O O . ILE A 1 70 ? 12.094 8.021 1.721 1.00 89.75 70 ILE A O 1
ATOM 519 N N . PHE A 1 71 ? 11.649 6.011 2.629 1.00 88.75 71 PHE A N 1
ATOM 520 C CA . PHE A 1 71 ? 12.929 5.826 3.294 1.00 88.75 71 PHE A CA 1
ATOM 521 C C . PHE A 1 71 ? 13.758 4.791 2.536 1.00 88.75 71 PHE A C 1
ATOM 523 O O . PHE A 1 71 ? 13.290 3.684 2.266 1.00 88.75 71 PHE A O 1
ATOM 530 N N . SER A 1 72 ? 14.999 5.129 2.212 1.00 81.00 72 SER A N 1
ATOM 531 C CA . SER A 1 72 ? 15.946 4.176 1.630 1.00 81.00 72 SER A CA 1
ATOM 532 C C . SER A 1 72 ? 16.566 3.319 2.734 1.00 81.00 72 SER A C 1
ATOM 534 O O . SER A 1 72 ? 17.085 3.872 3.702 1.00 81.00 72 SER A O 1
ATOM 536 N N . LEU A 1 73 ? 16.525 1.991 2.587 1.00 76.75 73 LEU A N 1
ATOM 537 C CA . LEU A 1 73 ? 17.143 1.022 3.506 1.00 76.75 73 LEU A CA 1
ATOM 538 C C . LEU A 1 73 ? 18.397 0.401 2.916 1.00 76.75 73 LEU A C 1
ATOM 540 O O . LEU A 1 73 ? 18.282 -0.093 1.778 1.00 76.75 73 LEU A O 1
#

Foldseek 3Di:
DDPCQQVPEDEEEDDCPCADPVSHHPLVVSVVVNGNHAEYEYEDDDDDPDDDDDPDCPDFDADPVNRHTYHYD

pLDDT: mean 81.93, std 19.61, range [37.81, 97.69]

Sequence (73 aa):
LPSWFAEKRIGLLANQASVDSSFCHTGSLIRAAGGNLCCLFSPQHGFGAEKQANMHESGDSWSADLGVPIFSL

Solvent-accessible surface area (backbone atoms only — not comparable to full-atom values): 4643 Å² total; per-residue (Å²): 132,66,70,60,47,52,74,37,82,36,72,43,81,47,58,95,80,42,43,53,100,83,69,48,45,48,71,58,54,39,48,76,73,54,31,34,70,57,32,37,32,35,74,69,82,79,97,64,97,74,70,89,79,77,90,60,91,69,69,80,36,67,38,81,91,75,71,26,47,33,42,80,84

Secondary structure (DSSP, 8-state):
--THHHHSPEEEE--TT-B-TT--BHHHHHHHTT--EEEEEE----SS-----------SEEETTTTEEEEE-

Nearest PDB structures (foldseek):
  1knx-assembly1_E  TM=4.020E-01  e=6.064E+00  Mycoplasmoides pneumoniae
  1knx-assembly1_D  TM=3.466E-01  e=9.799E+00  Mycoplasmoides pneumoniae

Mean predicted aligned error: 7.76 Å